Protein AF-A0A9D3YCG7-F1 (afdb_monomer_lite)

pLDDT: mean 75.5, std 13.28, range [37.94, 92.12]

Organism: Dreissena polymorpha (NCBI:txid45954)

Radius of gyration: 19.64 Å; chains: 1; bounding box: 43×28×62 Å

Sequence (72 aa):
MIIFEVNLKRKPTHVVINIITPLIVLITLNAWVFLLPERSGEKTGYAVSVFLSFMVFETIIQATLPVNSENV

Foldseek 3Di:
DDDDDDDDDDDCVVVCCLLVVVVVVLVVLVVVLVVDDPPDPVSVVSVVVSVVSVVVSVVVNCVPPPPPPPDD

Secondary structure (DSSP, 8-state):
-----------THHHHHHHHHHHHHHHHHHHHHHHS-TTSTHHHHHHHHHHHHHHHHHHHHHHHS-------

Structure (mmCIF, N/CA/C/O backbone):
data_AF-A0A9D3YCG7-F1
#
_entry.id   AF-A0A9D3YCG7-F1
#
loop_
_atom_site.group_PDB
_atom_site.id
_atom_site.type_symbol
_atom_site.label_atom_id
_atom_site.label_alt_id
_atom_site.label_comp_id
_atom_site.label_asym_id
_atom_site.label_entity_id
_atom_site.label_seq_id
_atom_site.pdbx_PDB_ins_code
_atom_site.Cartn_x
_atom_site.Cartn_y
_atom_site.Cartn_z
_atom_site.occupancy
_atom_site.B_iso_or_equiv
_atom_site.auth_seq_id
_atom_site.auth_comp_id
_atom_site.auth_asym_id
_atom_site.auth_atom_id
_atom_site.pdbx_PDB_model_num
ATOM 1 N N . MET A 1 1 ? 24.453 8.603 -41.646 1.00 42.06 1 MET A N 1
ATOM 2 C CA . MET A 1 1 ? 23.748 8.750 -40.357 1.00 42.06 1 MET A CA 1
ATOM 3 C C . MET A 1 1 ? 22.976 7.467 -40.137 1.00 42.06 1 MET A C 1
ATOM 5 O O . MET A 1 1 ? 22.080 7.185 -40.918 1.00 42.06 1 MET A O 1
ATOM 9 N N . ILE A 1 2 ? 23.417 6.630 -39.202 1.00 56.78 2 ILE A N 1
ATOM 10 C CA . ILE A 1 2 ? 22.785 5.335 -38.925 1.00 56.78 2 ILE A CA 1
ATOM 11 C C . ILE A 1 2 ? 22.017 5.523 -37.623 1.00 56.78 2 ILE A C 1
ATOM 13 O O . ILE A 1 2 ? 22.610 5.906 -36.617 1.00 56.78 2 ILE A O 1
ATOM 17 N N . ILE A 1 3 ? 20.704 5.336 -37.679 1.00 74.19 3 ILE A N 1
ATOM 18 C CA . ILE A 1 3 ? 19.798 5.514 -36.547 1.00 74.19 3 ILE A CA 1
ATOM 19 C C . ILE A 1 3 ? 19.465 4.110 -36.048 1.00 74.19 3 ILE A C 1
ATOM 21 O O . ILE A 1 3 ? 18.966 3.287 -36.812 1.00 74.19 3 ILE A O 1
ATOM 25 N N . PHE A 1 4 ? 19.793 3.824 -34.791 1.00 76.44 4 PHE A N 1
ATOM 26 C CA . PHE A 1 4 ? 19.451 2.566 -34.136 1.00 76.44 4 PHE A CA 1
ATOM 27 C C . PHE A 1 4 ? 18.257 2.808 -33.212 1.00 76.44 4 PHE A C 1
ATOM 29 O O . PHE A 1 4 ? 18.392 3.469 -32.184 1.00 76.44 4 PHE A O 1
ATOM 36 N N . GLU A 1 5 ? 17.090 2.278 -33.575 1.00 67.81 5 GLU A N 1
ATOM 37 C CA . GLU A 1 5 ? 15.911 2.270 -32.707 1.00 67.81 5 GLU A CA 1
ATOM 38 C C . GLU A 1 5 ? 15.946 1.046 -31.789 1.00 67.81 5 GLU A C 1
ATOM 40 O O . GLU A 1 5 ? 15.767 -0.096 -32.218 1.00 67.81 5 GLU A O 1
ATOM 45 N N . VAL A 1 6 ? 16.179 1.281 -30.498 1.00 73.12 6 VAL A N 1
ATOM 46 C CA . VAL A 1 6 ? 16.143 0.233 -29.475 1.00 73.12 6 VAL A CA 1
ATOM 47 C C . VAL A 1 6 ? 14.729 0.149 -28.901 1.00 73.12 6 VAL A C 1
ATOM 49 O O . VAL A 1 6 ? 14.308 0.994 -28.115 1.00 73.12 6 VAL A O 1
ATOM 52 N N . ASN A 1 7 ? 13.994 -0.901 -29.266 1.00 65.62 7 ASN A N 1
ATOM 53 C CA . ASN A 1 7 ? 12.675 -1.192 -28.703 1.00 65.62 7 ASN A CA 1
ATOM 54 C C . ASN A 1 7 ? 12.809 -1.969 -27.378 1.00 65.62 7 ASN A C 1
ATOM 56 O O . ASN A 1 7 ? 12.958 -3.192 -27.372 1.00 65.62 7 ASN A O 1
ATOM 60 N N . LEU A 1 8 ? 12.743 -1.271 -26.237 1.00 64.19 8 LEU A N 1
ATOM 61 C CA . LEU A 1 8 ? 12.658 -1.904 -24.915 1.00 64.19 8 LEU A CA 1
ATOM 62 C C . LEU A 1 8 ? 11.202 -2.216 -24.550 1.00 64.19 8 LEU A C 1
ATOM 64 O O . LEU A 1 8 ? 10.407 -1.323 -24.264 1.00 64.19 8 LEU A O 1
ATOM 68 N N . LYS A 1 9 ? 10.864 -3.504 -24.453 1.00 63.97 9 LYS A N 1
ATOM 69 C CA . LYS A 1 9 ? 9.577 -3.960 -23.912 1.00 63.97 9 LYS A CA 1
ATOM 70 C C . LYS A 1 9 ? 9.692 -4.133 -22.392 1.00 63.97 9 LYS A C 1
ATOM 72 O O . LYS A 1 9 ? 10.298 -5.097 -21.926 1.00 63.97 9 LYS A O 1
ATOM 77 N N . ARG A 1 10 ? 9.115 -3.221 -21.597 1.00 63.53 10 ARG A N 1
ATOM 78 C CA . ARG A 1 10 ? 9.019 -3.406 -20.133 1.00 63.53 10 ARG A CA 1
ATOM 79 C C . ARG A 1 10 ? 8.134 -4.626 -19.836 1.00 63.53 10 ARG A C 1
ATOM 81 O O . ARG A 1 10 ? 7.077 -4.773 -20.442 1.00 63.53 10 ARG A O 1
ATOM 88 N N . LYS A 1 11 ? 8.546 -5.502 -18.910 1.00 64.69 11 LYS A N 1
ATOM 89 C CA . LYS A 1 11 ? 7.688 -6.558 -18.335 1.00 64.69 11 LYS A CA 1
ATOM 90 C C . LYS A 1 11 ? 6.942 -5.963 -17.129 1.00 64.69 11 LYS A C 1
ATOM 92 O O . LYS A 1 11 ? 7.545 -5.851 -16.065 1.00 64.69 11 LYS A O 1
ATOM 97 N N . PRO A 1 12 ? 5.659 -5.579 -17.254 1.00 65.50 12 PRO A N 1
ATOM 98 C CA . PRO A 1 12 ? 4.923 -4.926 -16.169 1.00 65.50 12 PRO A CA 1
ATOM 99 C C . PRO A 1 12 ? 4.515 -5.894 -15.050 1.00 65.50 12 PRO A C 1
ATOM 101 O O . PRO A 1 12 ? 4.081 -5.452 -13.994 1.00 65.50 12 PRO A O 1
ATOM 104 N N . THR A 1 13 ? 4.658 -7.207 -15.250 1.00 68.38 13 THR A N 1
ATOM 105 C CA . THR A 1 13 ? 4.113 -8.241 -14.359 1.00 68.38 13 THR A CA 1
ATOM 106 C C . THR A 1 13 ? 4.586 -8.096 -12.910 1.00 68.38 13 THR A C 1
ATOM 108 O O . THR A 1 13 ? 3.778 -8.213 -11.997 1.00 68.38 13 THR A O 1
ATOM 111 N N . HIS A 1 14 ? 5.864 -7.773 -12.686 1.00 64.81 14 HIS A N 1
ATOM 112 C CA . HIS A 1 14 ? 6.399 -7.584 -11.331 1.00 64.81 14 HIS A CA 1
ATOM 113 C C . HIS A 1 14 ? 5.878 -6.313 -10.651 1.00 64.81 14 HIS A C 1
ATOM 115 O O . HIS A 1 14 ? 5.599 -6.334 -9.457 1.00 64.81 14 HIS A O 1
ATOM 121 N N . VAL A 1 15 ? 5.706 -5.225 -11.405 1.00 70.31 15 VAL A N 1
ATOM 122 C CA . VAL A 1 15 ? 5.180 -3.954 -10.882 1.00 70.31 15 VAL A CA 1
ATOM 123 C C . VAL A 1 15 ? 3.705 -4.099 -10.521 1.00 70.31 15 VAL A C 1
ATOM 125 O O . VAL A 1 15 ? 3.287 -3.678 -9.448 1.00 70.31 15 VAL A O 1
A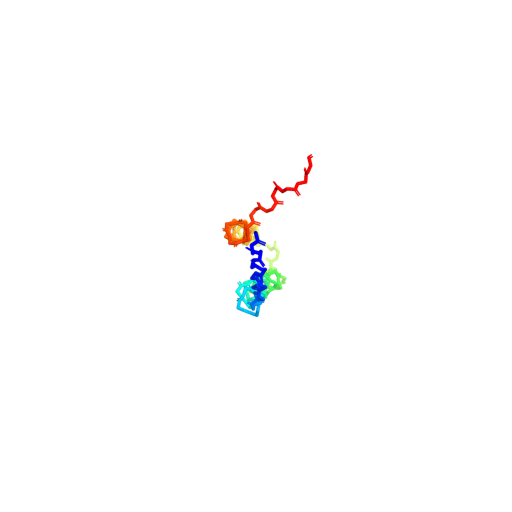TOM 128 N N . VAL A 1 16 ? 2.929 -4.766 -11.378 1.00 76.50 16 VAL A N 1
ATOM 129 C CA . VAL A 1 16 ? 1.506 -5.024 -11.134 1.00 76.50 16 VAL A CA 1
ATOM 130 C C . VAL A 1 16 ? 1.316 -5.863 -9.870 1.00 76.50 16 VAL A C 1
ATOM 132 O O . VAL A 1 16 ? 0.492 -5.511 -9.035 1.00 76.50 16 VAL A O 1
ATOM 135 N N . ILE A 1 17 ? 2.108 -6.921 -9.670 1.00 81.75 17 ILE A N 1
ATOM 136 C CA . ILE A 1 17 ? 2.025 -7.753 -8.457 1.00 81.75 17 ILE A CA 1
ATOM 137 C C . ILE A 1 17 ? 2.368 -6.943 -7.199 1.00 81.75 17 ILE A C 1
ATOM 139 O O . ILE A 1 17 ? 1.661 -7.052 -6.196 1.00 81.75 17 ILE A O 1
ATOM 143 N N . ASN A 1 18 ? 3.409 -6.107 -7.253 1.00 79.06 18 ASN A N 1
ATOM 144 C CA . ASN A 1 18 ? 3.846 -5.307 -6.107 1.00 79.06 18 ASN A CA 1
ATOM 145 C C . ASN A 1 18 ? 2.856 -4.190 -5.734 1.00 79.06 18 ASN A C 1
ATOM 147 O O . ASN A 1 18 ? 2.834 -3.766 -4.585 1.00 79.06 18 ASN A O 1
ATOM 151 N N . ILE A 1 19 ? 2.030 -3.734 -6.683 1.00 80.69 19 ILE A N 1
ATOM 152 C CA . ILE A 1 19 ? 0.969 -2.741 -6.449 1.00 80.69 19 ILE A CA 1
ATOM 153 C C . ILE A 1 19 ? -0.348 -3.407 -6.026 1.00 80.69 19 ILE A C 1
ATOM 155 O O . ILE A 1 19 ? -1.020 -2.931 -5.116 1.00 80.69 19 ILE A O 1
ATOM 159 N N . ILE A 1 20 ? -0.724 -4.529 -6.646 1.00 84.31 20 ILE A N 1
ATOM 160 C CA . ILE A 1 20 ? -2.000 -5.205 -6.364 1.00 84.31 20 ILE A CA 1
ATOM 161 C C . ILE A 1 20 ? -1.988 -5.922 -5.008 1.00 84.31 20 ILE A C 1
ATOM 163 O O . ILE A 1 20 ? -2.986 -5.891 -4.294 1.00 84.31 20 ILE A O 1
ATOM 167 N N . THR A 1 21 ? -0.871 -6.540 -4.621 1.00 85.56 21 THR A N 1
ATOM 168 C CA . THR A 1 21 ? -0.731 -7.228 -3.322 1.00 85.56 21 THR A CA 1
ATOM 169 C C . THR A 1 21 ? -1.131 -6.340 -2.125 1.00 85.56 21 THR A C 1
ATOM 171 O O . THR A 1 21 ? -2.018 -6.719 -1.361 1.00 85.56 21 THR A O 1
ATOM 174 N N . PRO A 1 22 ? -0.554 -5.143 -1.954 1.00 84.62 22 PRO A N 1
ATOM 175 C CA . PRO A 1 22 ? -0.911 -4.228 -0.865 1.00 84.62 22 PRO A CA 1
ATOM 176 C C . PRO A 1 22 ? -2.326 -3.646 -0.991 1.00 84.62 22 PRO A C 1
ATOM 178 O O . PRO A 1 22 ? -2.976 -3.429 0.030 1.00 84.62 22 PRO A O 1
ATOM 181 N N . LEU A 1 23 ? -2.856 -3.481 -2.208 1.00 86.62 23 LEU A N 1
ATOM 182 C CA . LEU A 1 23 ? -4.267 -3.137 -2.434 1.00 86.62 23 LEU A CA 1
ATOM 183 C C . LEU A 1 23 ? -5.214 -4.185 -1.830 1.00 86.62 23 LEU A C 1
ATOM 185 O O . LEU A 1 23 ? -6.169 -3.831 -1.141 1.00 86.62 23 LEU A O 1
ATOM 189 N N . ILE A 1 24 ? -4.927 -5.474 -2.024 1.00 89.38 24 ILE A N 1
ATOM 190 C CA . ILE A 1 24 ? -5.719 -6.569 -1.443 1.00 89.38 24 ILE A CA 1
ATOM 191 C C . ILE A 1 24 ? -5.658 -6.536 0.092 1.00 89.38 24 ILE A C 1
ATOM 193 O O . ILE A 1 24 ? -6.680 -6.730 0.757 1.00 89.38 24 ILE A O 1
ATOM 197 N N . VAL A 1 25 ? -4.489 -6.238 0.668 1.00 88.12 25 VAL A N 1
ATOM 198 C CA . VAL A 1 25 ? -4.325 -6.088 2.125 1.00 88.12 25 VAL A CA 1
ATOM 199 C C . VAL A 1 25 ? -5.188 -4.936 2.652 1.00 88.12 25 VAL A C 1
ATOM 201 O O . VAL A 1 25 ? -5.925 -5.117 3.619 1.00 88.12 25 VAL A O 1
ATOM 204 N N . LEU A 1 26 ? -5.177 -3.781 1.981 1.00 87.62 26 LEU A N 1
ATOM 205 C CA . LEU A 1 26 ? -6.002 -2.615 2.322 1.00 87.62 26 LEU A CA 1
ATOM 206 C C . LEU A 1 26 ? -7.510 -2.902 2.259 1.00 87.62 26 LEU A C 1
ATOM 208 O O . LEU A 1 26 ? -8.255 -2.485 3.147 1.00 87.62 26 LEU A O 1
ATOM 212 N N . ILE A 1 27 ? -7.967 -3.639 1.244 1.00 87.56 27 ILE A N 1
ATOM 213 C CA . ILE A 1 27 ? -9.376 -4.047 1.111 1.00 87.56 27 ILE A CA 1
ATOM 214 C C . ILE A 1 27 ? -9.775 -4.982 2.259 1.00 87.56 27 ILE A C 1
ATOM 216 O O . ILE A 1 27 ? -10.838 -4.818 2.859 1.00 87.56 27 ILE A O 1
ATOM 220 N N . THR A 1 28 ? -8.901 -5.925 2.610 1.00 88.31 28 THR A N 1
ATOM 221 C CA . THR A 1 28 ? -9.133 -6.869 3.714 1.00 88.31 28 THR A CA 1
ATOM 222 C C . THR A 1 28 ? -9.222 -6.146 5.063 1.00 88.31 28 THR A C 1
ATOM 224 O O . THR A 1 28 ? -10.102 -6.448 5.867 1.00 88.31 28 THR A O 1
ATOM 227 N N . LEU A 1 29 ? -8.371 -5.142 5.299 1.00 85.88 29 LEU A N 1
ATOM 228 C CA . LEU A 1 29 ? -8.428 -4.305 6.503 1.00 85.88 29 LEU A CA 1
ATOM 229 C C . LEU A 1 29 ? -9.736 -3.496 6.575 1.00 85.88 29 LEU A C 1
ATOM 231 O O . LEU A 1 29 ? -10.393 -3.452 7.612 1.00 85.88 29 LEU A O 1
ATOM 235 N N . ASN A 1 30 ? -10.194 -2.932 5.455 1.00 82.62 30 ASN A N 1
ATOM 236 C CA . ASN A 1 30 ? -11.494 -2.255 5.413 1.00 82.62 30 ASN A CA 1
ATOM 237 C C . ASN A 1 30 ? -12.660 -3.203 5.739 1.00 82.62 30 ASN A C 1
ATOM 239 O O . ASN A 1 30 ? -13.568 -2.816 6.470 1.00 82.62 30 ASN A O 1
ATOM 243 N N . ALA A 1 31 ? -12.624 -4.453 5.268 1.00 85.12 31 ALA A N 1
ATOM 244 C CA . ALA A 1 31 ? -13.622 -5.459 5.638 1.00 85.12 31 ALA A CA 1
ATOM 245 C C . ALA A 1 31 ? -13.604 -5.766 7.149 1.00 85.12 31 ALA A C 1
ATOM 247 O O . ALA A 1 31 ? -14.656 -5.926 7.769 1.00 85.12 31 ALA A O 1
ATOM 248 N N . TRP A 1 32 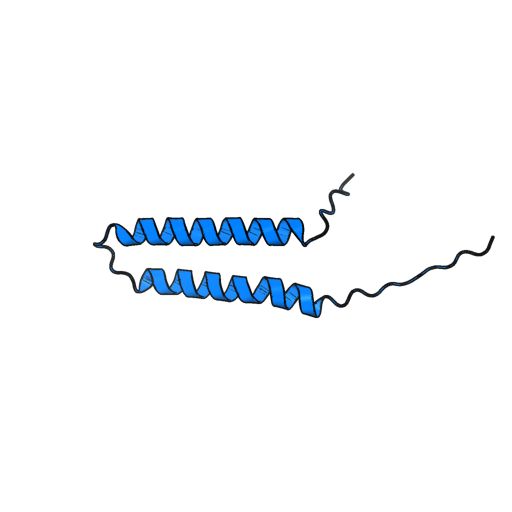? -12.418 -5.779 7.763 1.00 81.00 32 TRP A N 1
ATOM 249 C CA . TRP A 1 32 ? -12.255 -6.008 9.199 1.00 81.00 32 TRP A CA 1
ATOM 250 C C . TRP A 1 32 ? -12.8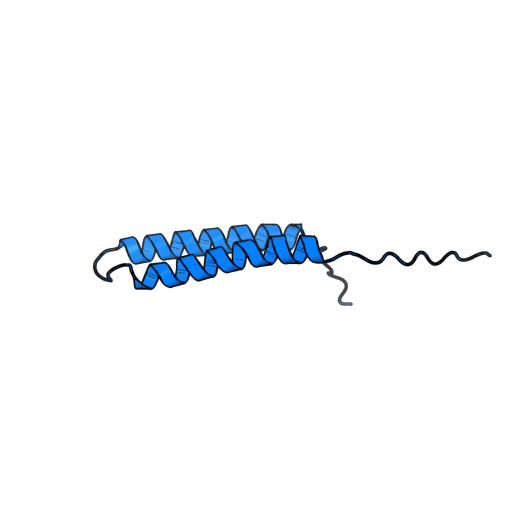66 -4.908 10.072 1.00 81.00 32 TRP A C 1
ATOM 252 O O . TRP A 1 32 ? -13.299 -5.195 11.187 1.00 81.00 32 TRP A O 1
ATOM 262 N N . VAL A 1 33 ? -12.977 -3.673 9.567 1.00 78.12 33 VAL A N 1
ATOM 263 C CA . VAL A 1 33 ? -13.604 -2.568 10.313 1.00 78.12 33 VAL A CA 1
ATOM 264 C C . VAL A 1 33 ? -15.091 -2.808 10.577 1.00 78.12 33 VAL A C 1
ATOM 266 O O . VAL A 1 33 ? -15.620 -2.318 11.573 1.00 78.12 33 VAL A O 1
ATOM 269 N N . PHE A 1 34 ? -15.763 -3.577 9.715 1.00 73.75 34 PHE A N 1
ATOM 270 C CA . PHE A 1 34 ? -17.163 -3.961 9.910 1.00 73.75 34 PHE A CA 1
ATOM 271 C C . PHE A 1 34 ? -17.330 -5.036 10.986 1.00 73.75 34 PHE A C 1
ATOM 273 O O . PHE A 1 34 ? -18.405 -5.146 11.571 1.00 73.75 34 PHE A O 1
ATOM 280 N N . LEU A 1 35 ? -16.272 -5.801 11.275 1.00 76.06 35 LEU A N 1
ATOM 281 C CA . LEU A 1 35 ? -16.244 -6.732 12.402 1.00 76.06 35 LEU A CA 1
ATOM 282 C C . LEU A 1 35 ? -16.082 -6.005 13.745 1.00 76.06 35 LEU A C 1
ATOM 284 O O . LEU A 1 35 ? -16.403 -6.577 14.787 1.00 76.06 35 LEU A O 1
ATOM 288 N N . LEU A 1 36 ? -15.568 -4.769 13.734 1.00 77.19 36 LEU A N 1
ATOM 289 C CA . LEU A 1 36 ? -15.297 -4.007 14.947 1.00 77.19 36 LEU A CA 1
ATOM 290 C C . LEU A 1 36 ? -16.594 -3.353 15.473 1.00 77.19 36 LEU A C 1
ATOM 292 O O . LEU A 1 36 ? -17.193 -2.524 14.779 1.00 7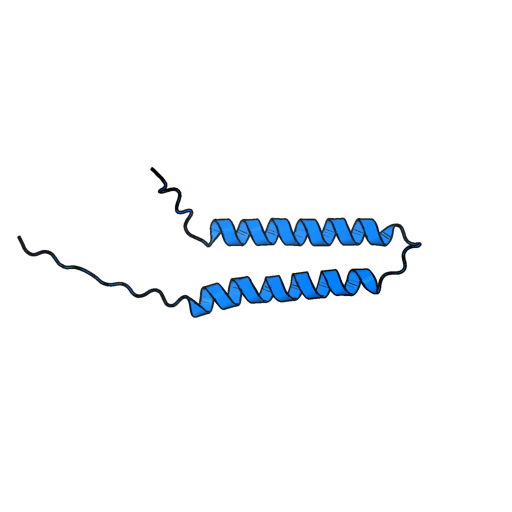7.19 36 LEU A O 1
ATOM 296 N N . PRO A 1 37 ? -17.051 -3.684 16.695 1.00 70.25 37 PRO A N 1
ATOM 297 C CA . PRO A 1 37 ? -18.284 -3.136 17.248 1.00 70.25 37 PRO A CA 1
ATOM 298 C C . PRO A 1 37 ? -18.177 -1.623 17.511 1.00 70.25 37 PRO A C 1
ATOM 300 O O . PRO A 1 37 ? -17.208 -1.125 18.078 1.00 70.25 37 PRO A O 1
ATOM 303 N N . GLU A 1 38 ? -19.233 -0.892 17.147 1.00 65.44 38 GLU A N 1
ATOM 304 C CA . GLU A 1 38 ? -19.327 0.580 17.080 1.00 65.44 38 GLU A CA 1
ATOM 305 C C . GLU A 1 38 ? -19.158 1.329 18.419 1.00 65.44 38 GLU A C 1
ATOM 307 O O . GLU A 1 38 ? -19.057 2.552 18.441 1.00 65.44 38 GLU A O 1
ATOM 312 N N . ARG A 1 39 ? -19.095 0.618 19.551 1.00 61.91 39 ARG A N 1
ATOM 313 C CA . ARG A 1 39 ? -19.082 1.223 20.897 1.00 61.91 39 ARG A CA 1
ATOM 314 C C . ARG A 1 39 ? -17.690 1.525 21.451 1.00 61.91 39 ARG A C 1
ATOM 316 O O . ARG A 1 39 ? -17.607 2.152 22.503 1.00 61.91 39 ARG A O 1
ATOM 323 N N . SER A 1 40 ? -16.618 1.108 20.777 1.00 62.75 40 SER A N 1
ATOM 324 C CA . SER A 1 40 ? -15.250 1.414 21.206 1.00 62.75 40 SER A CA 1
ATOM 325 C C . SER A 1 40 ? -14.663 2.525 20.333 1.00 62.75 40 SER A C 1
ATOM 327 O O . SER A 1 40 ? -14.677 2.423 19.105 1.00 62.75 40 SER A O 1
ATOM 329 N N . GLY A 1 41 ? -14.095 3.572 20.948 1.00 67.75 41 GLY A N 1
ATOM 330 C CA . GLY A 1 41 ? -13.336 4.629 20.246 1.00 67.75 41 GLY A CA 1
ATOM 331 C C . GLY A 1 41 ? -12.160 4.097 19.408 1.00 67.75 41 GLY A C 1
ATOM 332 O O . GLY A 1 41 ? -11.579 4.810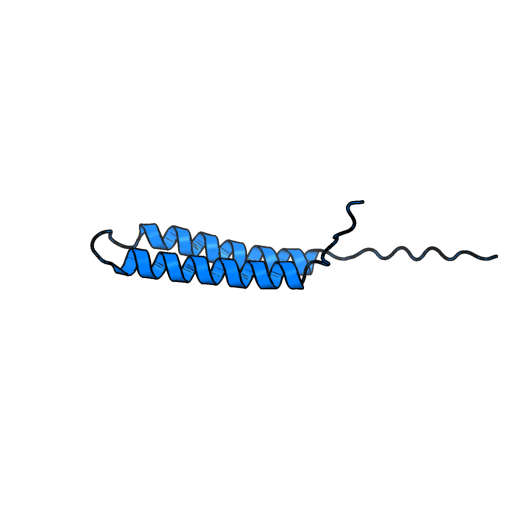 18.593 1.00 67.75 41 GLY A O 1
ATOM 333 N N . GLU A 1 42 ? -11.864 2.809 19.560 1.00 75.00 42 GLU A N 1
ATOM 334 C CA . GLU A 1 42 ? -10.964 1.995 18.753 1.00 75.00 42 GLU A CA 1
ATOM 335 C C . GLU A 1 42 ? -11.295 1.996 17.250 1.00 75.00 42 GLU A C 1
ATOM 337 O O . GLU A 1 42 ? -10.377 1.936 16.437 1.00 75.00 42 GLU A O 1
ATOM 342 N N . LYS A 1 43 ? -12.568 2.156 16.847 1.00 81.06 43 LYS A N 1
ATOM 343 C CA . LYS A 1 43 ? -12.951 2.217 15.420 1.00 81.06 43 LYS A CA 1
ATOM 344 C C . LYS A 1 43 ? -12.320 3.414 14.701 1.00 81.06 43 LYS A C 1
ATOM 346 O O . LYS A 1 43 ? -11.852 3.287 13.571 1.00 81.06 43 LYS A O 1
ATOM 351 N N . THR A 1 44 ? -12.261 4.564 15.372 1.00 84.06 44 THR A N 1
ATOM 352 C CA . THR A 1 44 ? -11.617 5.775 14.842 1.00 84.06 44 THR A CA 1
ATOM 353 C C . THR A 1 44 ? -10.100 5.614 14.799 1.00 84.06 44 THR A C 1
ATOM 355 O O . THR A 1 44 ? -9.482 5.967 13.799 1.00 84.06 44 THR A O 1
ATOM 358 N N . GLY A 1 45 ? -9.496 5.029 15.840 1.00 86.38 45 GLY A N 1
ATOM 359 C CA . GLY A 1 45 ? -8.060 4.730 15.858 1.00 86.38 45 GLY A CA 1
ATOM 360 C C . GLY A 1 45 ? -7.651 3.788 14.722 1.00 86.38 45 GLY A C 1
ATOM 361 O O . GLY A 1 45 ? -6.702 4.069 13.995 1.00 86.38 45 GLY A O 1
ATOM 362 N N . TYR A 1 46 ? -8.437 2.732 14.501 1.00 86.06 46 TYR A N 1
ATOM 363 C CA . TYR A 1 46 ? -8.251 1.809 13.386 1.00 86.06 46 TYR A CA 1
ATOM 364 C C . TYR A 1 46 ? -8.356 2.515 12.029 1.00 86.06 46 TYR A C 1
ATOM 366 O O . TYR A 1 46 ? -7.489 2.338 11.174 1.00 86.06 46 TYR A O 1
ATOM 374 N N . ALA A 1 47 ? -9.376 3.358 11.837 1.00 84.25 47 ALA A N 1
ATOM 375 C CA . ALA A 1 47 ? -9.552 4.113 10.599 1.00 84.25 47 ALA A CA 1
ATOM 376 C C . ALA A 1 47 ? -8.343 5.015 10.295 1.00 84.25 47 ALA A C 1
ATOM 378 O O . ALA A 1 47 ? -7.874 5.043 9.158 1.00 84.25 47 ALA A O 1
ATOM 379 N N . VAL A 1 48 ? -7.790 5.696 11.305 1.00 89.69 48 VAL A N 1
ATOM 380 C CA . VAL A 1 48 ? -6.593 6.541 11.153 1.00 89.69 48 VAL A CA 1
ATOM 381 C C . VAL A 1 48 ? -5.365 5.708 10.780 1.00 89.69 48 VAL A C 1
ATOM 383 O O . VAL A 1 48 ? -4.630 6.087 9.869 1.00 89.69 48 VAL A O 1
ATOM 386 N N . SER A 1 49 ? -5.147 4.558 11.424 1.00 89.25 49 SER A N 1
ATOM 387 C CA . SER A 1 49 ? -4.035 3.664 11.080 1.00 89.25 49 SER A CA 1
ATOM 388 C C . SER A 1 49 ? -4.137 3.131 9.648 1.00 89.25 49 SER A C 1
ATOM 390 O O . SER A 1 49 ? -3.139 3.143 8.931 1.00 89.25 49 SER A O 1
ATOM 392 N N . VAL A 1 50 ? -5.331 2.729 9.195 1.00 88.25 50 VAL A N 1
ATOM 393 C CA . VAL A 1 50 ? -5.554 2.274 7.810 1.00 88.25 50 VAL A CA 1
ATOM 394 C C . VAL A 1 50 ? -5.315 3.406 6.811 1.00 88.25 50 VAL A C 1
ATOM 396 O O . VAL A 1 50 ? -4.678 3.189 5.781 1.00 88.25 50 VAL A O 1
ATOM 399 N N . PHE A 1 51 ? -5.768 4.622 7.123 1.00 89.19 51 PHE A N 1
ATOM 400 C CA . PHE A 1 51 ? -5.550 5.794 6.276 1.00 89.19 51 PHE A CA 1
ATOM 401 C C . PHE A 1 51 ? -4.062 6.146 6.157 1.00 89.19 51 PHE A C 1
ATOM 403 O O . PHE A 1 51 ? -3.570 6.439 5.068 1.00 89.19 51 PHE A O 1
ATOM 410 N N . LEU A 1 52 ? -3.320 6.048 7.264 1.00 92.12 52 LEU A N 1
ATOM 411 C CA . LEU A 1 52 ? -1.873 6.232 7.269 1.00 92.12 52 LEU A CA 1
ATOM 412 C C . LEU A 1 52 ? -1.178 5.166 6.413 1.00 92.12 52 LEU A C 1
ATOM 414 O O . LEU A 1 52 ? -0.347 5.503 5.574 1.00 92.12 52 LEU A O 1
ATOM 418 N N . SER A 1 53 ? -1.541 3.889 6.577 1.00 90.44 53 SER A N 1
ATOM 419 C CA . SER A 1 53 ? -1.008 2.801 5.748 1.00 90.44 53 SER A CA 1
ATOM 420 C C . SER A 1 53 ? -1.301 3.010 4.261 1.00 90.44 53 SER A C 1
ATOM 422 O O . SER A 1 53 ? -0.426 2.757 3.435 1.00 90.44 53 SER A O 1
ATOM 424 N N . PHE A 1 54 ? -2.487 3.519 3.914 1.00 89.12 54 PHE A N 1
ATOM 425 C CA . PHE A 1 54 ? -2.836 3.885 2.542 1.00 89.12 54 PHE A CA 1
ATOM 426 C C . PHE A 1 54 ? -1.933 4.999 1.996 1.00 89.12 54 PHE A C 1
ATOM 428 O O . PHE A 1 54 ? -1.353 4.836 0.926 1.00 89.12 54 PHE A O 1
ATOM 435 N N . MET A 1 55 ? -1.754 6.093 2.743 1.00 91.00 55 MET A N 1
ATOM 436 C CA . MET A 1 55 ? -0.887 7.210 2.342 1.00 91.00 55 MET A CA 1
ATOM 437 C C . MET A 1 55 ? 0.575 6.794 2.155 1.00 91.00 55 MET A C 1
ATOM 439 O O . MET A 1 55 ? 1.214 7.180 1.175 1.00 91.00 55 MET A O 1
ATOM 443 N N . VAL A 1 56 ? 1.113 5.991 3.076 1.00 91.06 56 VAL A N 1
ATOM 444 C CA . VAL A 1 56 ? 2.473 5.444 2.954 1.00 91.06 56 VAL A CA 1
ATOM 445 C C . VAL A 1 56 ? 2.587 4.585 1.698 1.00 91.06 56 VAL A C 1
ATOM 447 O O . VAL A 1 56 ? 3.569 4.697 0.966 1.00 91.06 56 VAL A O 1
ATOM 450 N N . PHE A 1 57 ? 1.573 3.763 1.418 1.00 87.69 57 PHE A N 1
ATOM 451 C CA . PHE A 1 57 ? 1.570 2.925 0.231 1.00 87.69 57 PHE A CA 1
ATOM 452 C C . PHE A 1 57 ? 1.545 3.753 -1.061 1.00 87.69 57 PHE A C 1
ATOM 454 O O . PHE A 1 57 ? 2.405 3.565 -1.918 1.00 87.69 57 PHE A O 1
ATOM 461 N N . GLU A 1 58 ? 0.645 4.732 -1.157 1.00 86.44 58 GLU A N 1
ATOM 462 C CA . GLU A 1 58 ? 0.589 5.710 -2.253 1.00 86.44 58 GLU A CA 1
ATOM 463 C C . GLU A 1 58 ? 1.939 6.403 -2.480 1.00 86.44 58 GLU A C 1
ATOM 465 O O . GLU A 1 58 ? 2.412 6.499 -3.609 1.00 86.44 58 GLU A O 1
ATOM 470 N N . THR A 1 59 ? 2.625 6.796 -1.406 1.00 88.38 59 THR A N 1
ATOM 471 C CA . THR A 1 59 ? 3.939 7.455 -1.489 1.00 88.38 59 THR A CA 1
ATOM 472 C C . THR A 1 59 ? 4.985 6.552 -2.155 1.00 88.38 59 THR A C 1
ATOM 474 O O . THR A 1 59 ? 5.776 7.005 -2.983 1.00 88.38 59 THR A O 1
ATOM 477 N N . ILE A 1 60 ? 4.975 5.252 -1.845 1.00 85.25 60 ILE A N 1
ATOM 478 C CA . ILE A 1 60 ? 5.874 4.264 -2.462 1.00 85.25 60 ILE A CA 1
ATOM 479 C C . ILE A 1 60 ? 5.509 4.042 -3.936 1.00 85.25 60 ILE A C 1
ATOM 481 O O . ILE A 1 60 ? 6.408 3.925 -4.774 1.00 85.25 60 ILE A O 1
ATOM 485 N N . ILE A 1 61 ? 4.213 4.008 -4.274 1.00 82.06 61 ILE A N 1
ATOM 486 C CA . ILE A 1 61 ? 3.748 3.906 -5.666 1.00 82.06 61 ILE A CA 1
ATOM 487 C C . ILE A 1 61 ? 4.245 5.107 -6.467 1.00 82.06 61 ILE A C 1
ATOM 489 O O . ILE A 1 61 ? 4.829 4.914 -7.529 1.00 82.06 61 ILE A O 1
ATOM 493 N N . GLN A 1 62 ? 4.067 6.325 -5.953 1.00 81.12 62 GLN A N 1
ATOM 494 C CA . GLN A 1 62 ? 4.498 7.557 -6.616 1.00 81.12 62 GLN A CA 1
ATOM 495 C C . GLN A 1 62 ? 6.019 7.636 -6.786 1.00 81.12 62 GLN A C 1
ATOM 497 O O . GLN A 1 62 ? 6.492 8.169 -7.784 1.00 81.12 62 GLN A O 1
ATOM 502 N N . ALA A 1 63 ? 6.793 7.070 -5.856 1.00 79.75 63 ALA A N 1
ATOM 503 C CA . ALA A 1 63 ? 8.246 6.966 -5.991 1.00 79.75 63 ALA A CA 1
ATOM 504 C C . ALA A 1 63 ? 8.690 5.882 -6.995 1.00 79.75 63 ALA A C 1
ATOM 506 O O . ALA A 1 63 ? 9.768 5.979 -7.579 1.00 79.75 63 ALA A O 1
ATOM 507 N N . THR A 1 64 ? 7.886 4.829 -7.177 1.00 74.12 64 THR A N 1
ATOM 508 C CA . THR A 1 64 ? 8.218 3.677 -8.034 1.00 74.12 64 THR A CA 1
ATOM 509 C C . THR A 1 64 ? 7.732 3.861 -9.471 1.00 74.12 64 THR A C 1
ATOM 511 O O . THR A 1 64 ? 8.398 3.424 -10.416 1.00 74.12 64 THR A O 1
ATOM 514 N N . LEU A 1 65 ? 6.568 4.484 -9.666 1.00 72.00 65 LEU A N 1
ATOM 515 C CA . LEU A 1 65 ? 6.130 4.907 -10.987 1.00 72.00 65 LEU A CA 1
ATOM 516 C C . LEU A 1 65 ? 7.006 6.087 -11.413 1.00 72.00 65 LEU A C 1
ATOM 518 O O . LEU A 1 65 ? 7.153 7.038 -10.648 1.00 72.00 65 LEU A O 1
ATOM 522 N N . PRO A 1 66 ? 7.584 6.064 -12.626 1.00 57.19 66 PRO A N 1
ATOM 523 C CA . PRO A 1 66 ? 8.223 7.256 -13.148 1.00 57.19 66 PRO A CA 1
ATOM 524 C C . PRO A 1 66 ? 7.163 8.354 -13.171 1.00 57.19 66 PRO A C 1
ATOM 526 O O . PRO A 1 66 ? 6.092 8.166 -13.755 1.00 57.19 66 PRO A O 1
ATOM 529 N N . VAL A 1 67 ? 7.447 9.463 -12.494 1.00 53.84 67 VAL A N 1
ATOM 530 C CA . VAL 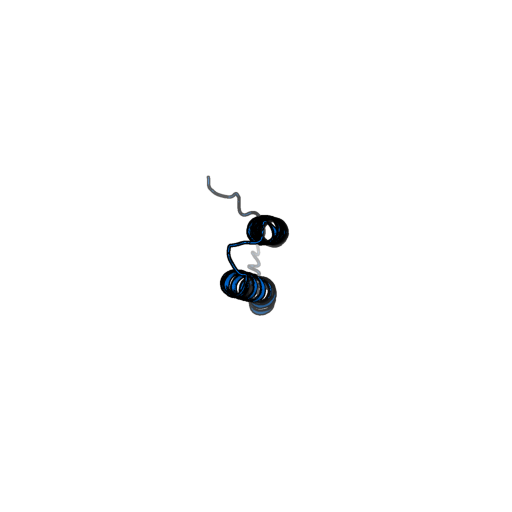A 1 67 ? 6.604 10.655 -12.501 1.00 53.84 67 VAL A CA 1
ATOM 531 C C . VAL A 1 67 ? 6.627 11.185 -13.933 1.00 53.84 67 VAL A C 1
ATOM 533 O O . VAL A 1 67 ? 7.489 11.976 -14.302 1.00 53.84 67 VAL A O 1
ATOM 536 N N . ASN A 1 68 ? 5.738 10.682 -14.788 1.00 49.94 68 ASN A N 1
ATOM 537 C CA . ASN A 1 68 ? 5.525 11.234 -16.118 1.00 49.94 68 ASN A CA 1
ATOM 538 C C . ASN A 1 68 ? 4.740 12.539 -15.947 1.00 49.94 68 ASN A C 1
ATOM 540 O O . ASN A 1 68 ? 3.561 12.615 -16.276 1.00 49.94 68 ASN A O 1
ATOM 544 N N . SER A 1 69 ? 5.400 13.564 -15.412 1.00 45.94 69 SER A N 1
ATOM 545 C CA . SER A 1 69 ? 5.045 14.950 -15.703 1.00 45.94 69 SER A CA 1
ATOM 546 C C . SER A 1 69 ? 5.698 15.323 -17.032 1.00 45.94 69 SER A C 1
ATOM 548 O O . SER A 1 69 ? 6.625 16.119 -17.083 1.00 45.94 69 SER A O 1
ATOM 550 N N . GLU A 1 70 ? 5.233 14.705 -18.114 1.00 52.75 70 GLU A N 1
ATOM 551 C CA . GLU A 1 70 ? 5.251 15.338 -19.429 1.00 52.75 70 GLU A CA 1
ATOM 552 C C . GLU A 1 70 ? 3.789 15.431 -19.853 1.00 52.75 70 GLU A C 1
ATOM 554 O O . GLU A 1 70 ? 3.228 14.553 -20.501 1.00 52.75 70 GLU A O 1
ATOM 559 N N . ASN A 1 71 ? 3.136 16.475 -19.363 1.00 45.06 71 ASN A N 1
ATOM 560 C CA . ASN A 1 71 ? 1.933 16.990 -19.979 1.00 45.06 71 ASN A CA 1
ATOM 561 C C . ASN A 1 71 ? 2.203 18.477 -20.175 1.00 45.06 71 ASN A C 1
ATOM 563 O O . ASN A 1 71 ? 2.054 19.239 -19.226 1.00 45.06 71 ASN A O 1
ATOM 567 N N . VAL A 1 72 ? 2.741 18.770 -21.365 1.00 37.94 72 VAL A N 1
ATOM 568 C CA . VAL A 1 72 ? 2.840 20.061 -22.076 1.00 37.94 72 VAL A CA 1
ATOM 569 C C . VAL A 1 72 ? 2.915 21.349 -21.253 1.00 37.94 72 VAL A C 1
ATOM 571 O O . VAL A 1 72 ? 1.917 21.731 -20.608 1.00 37.94 72 VAL A O 1
#

InterPro domains:
  IPR006029 Neurotransmitter-gated ion-channel transmembrane domain [PF02932] (19-69)
  IPR036719 Neurotransmitter-gated ion-channel transmembrane domain superfamily [SSF90112] (16-70)
  IPR038050 Neuronal acetylcholine receptor [G3DSA:1.20.58.390] (1-72)